Protein AF-A0A816YW59-F1 (afdb_monomer_lite)

Foldseek 3Di:
DPPVVVVVVVPDDPDPVVVVVVVVVVVVVVVVVVVVVVVVVVDDDDPPVRVVLVVQLVVLVVCVVVVVDDPVVSVVSVCVSVDVVCPVVVVVVVVVVVVVVD

Structure (mmCIF, N/CA/C/O backbone):
data_AF-A0A816YW59-F1
#
_entry.id   AF-A0A816YW59-F1
#
loop_
_atom_site.group_PDB
_atom_site.id
_atom_site.type_symbol
_atom_site.label_atom_id
_atom_site.label_alt_id
_atom_site.label_comp_id
_atom_site.label_asym_id
_atom_site.label_entity_id
_atom_site.label_seq_id
_atom_site.pdbx_PDB_ins_code
_atom_site.Cartn_x
_atom_site.Cartn_y
_atom_site.Cartn_z
_atom_site.occupancy
_atom_site.B_iso_or_equiv
_atom_site.auth_seq_id
_atom_site.auth_comp_id
_atom_site.auth_asym_id
_atom_site.auth_atom_id
_atom_site.pdbx_PDB_model_num
ATOM 1 N N . TYR A 1 1 ? -8.957 20.802 8.118 1.00 48.38 1 TYR A N 1
ATOM 2 C CA . TYR A 1 1 ? -9.262 20.548 9.543 1.00 48.38 1 TYR A CA 1
ATOM 3 C C . TYR A 1 1 ? -9.679 21.801 10.337 1.00 48.38 1 TYR A C 1
ATOM 5 O O . TYR A 1 1 ? -10.528 21.664 11.208 1.00 48.38 1 TYR A O 1
ATOM 13 N N . ASN A 1 2 ? -9.225 23.019 9.999 1.00 51.06 2 ASN A N 1
ATOM 14 C CA . ASN A 1 2 ? -9.506 24.248 10.777 1.00 51.06 2 ASN A CA 1
ATOM 15 C C . ASN A 1 2 ? -10.961 24.783 10.764 1.00 51.06 2 ASN A C 1
ATOM 17 O O . ASN A 1 2 ? -11.388 25.401 11.736 1.00 51.06 2 ASN A O 1
ATOM 21 N N . LEU A 1 3 ? -11.770 24.520 9.727 1.00 47.91 3 LEU A N 1
ATOM 22 C CA . LEU A 1 3 ? -13.120 25.113 9.611 1.00 47.91 3 LEU A CA 1
ATOM 23 C C . LEU A 1 3 ? -14.167 24.564 10.606 1.00 47.91 3 LEU A C 1
ATOM 25 O O . LEU A 1 3 ? -15.087 25.282 11.001 1.00 47.91 3 LEU A O 1
ATOM 29 N N . ARG A 1 4 ? -14.051 23.296 11.029 1.00 54.19 4 ARG A N 1
ATOM 30 C CA . ARG A 1 4 ? -15.002 22.676 11.981 1.00 54.19 4 ARG A CA 1
ATOM 31 C C . ARG A 1 4 ? -14.791 23.137 13.425 1.00 54.19 4 ARG A C 1
ATOM 33 O O . ARG A 1 4 ? -15.726 23.100 14.217 1.00 54.19 4 ARG A O 1
ATOM 40 N N . PHE A 1 5 ? -13.575 23.560 13.766 1.00 53.16 5 PHE A N 1
ATOM 41 C CA . PHE A 1 5 ? -13.248 24.077 15.094 1.00 53.16 5 PHE A CA 1
ATOM 42 C C . PHE A 1 5 ? -13.813 25.492 15.271 1.00 53.16 5 PHE A C 1
ATOM 44 O O . PHE A 1 5 ? -14.557 25.748 16.217 1.00 53.16 5 PHE A O 1
ATOM 51 N N . ALA A 1 6 ? -13.582 26.361 14.280 1.00 55.75 6 ALA A N 1
ATOM 52 C CA . ALA A 1 6 ? -14.099 27.730 14.261 1.00 55.75 6 ALA A CA 1
ATOM 53 C C . ALA A 1 6 ? -15.638 27.791 14.349 1.00 55.75 6 ALA A C 1
ATOM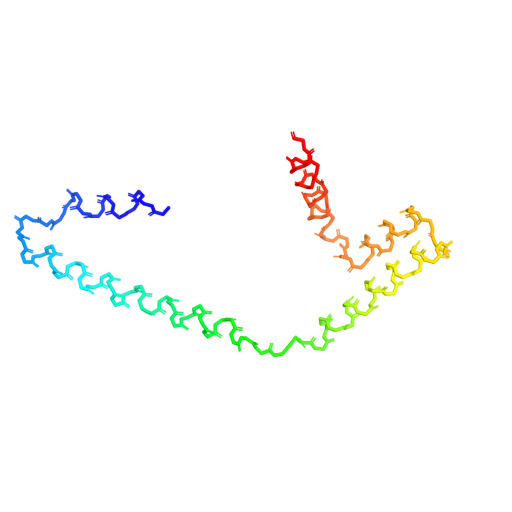 55 O O . ALA A 1 6 ? -16.197 28.607 15.078 1.00 55.75 6 ALA A O 1
ATOM 56 N N . THR A 1 7 ? -16.337 26.876 13.669 1.00 58.62 7 THR A N 1
ATOM 57 C CA . THR A 1 7 ? -17.811 26.826 13.671 1.00 58.62 7 THR A CA 1
ATOM 58 C C . THR A 1 7 ? -18.425 26.293 14.974 1.00 58.62 7 THR A C 1
ATOM 60 O O . THR A 1 7 ? -19.558 26.661 15.285 1.00 58.62 7 THR A O 1
ATOM 63 N N . ARG A 1 8 ? -17.709 25.482 15.774 1.00 57.81 8 ARG A N 1
ATOM 64 C CA . ARG A 1 8 ? -18.160 25.060 17.123 1.00 57.81 8 ARG A CA 1
ATOM 65 C C . ARG A 1 8 ? -17.907 26.143 18.175 1.00 57.81 8 ARG A C 1
ATOM 67 O O . ARG A 1 8 ? -18.780 26.385 19.003 1.00 57.81 8 ARG A O 1
ATOM 74 N N . LEU A 1 9 ? -16.768 26.831 18.086 1.00 55.81 9 LEU A N 1
ATOM 75 C CA . LEU A 1 9 ? -16.413 27.967 18.946 1.00 55.81 9 LEU A CA 1
ATOM 76 C C . LEU A 1 9 ? -17.388 29.140 18.814 1.00 55.81 9 LEU A C 1
ATOM 78 O O . LEU A 1 9 ? -17.813 29.707 19.814 1.00 55.81 9 LEU A O 1
ATOM 82 N N . SER A 1 10 ? -17.793 29.456 17.583 1.00 57.78 10 SER A N 1
ATOM 83 C CA . SER A 1 10 ? -18.637 30.615 17.273 1.00 57.78 10 SER A CA 1
ATOM 84 C C . SER A 1 10 ? -20.076 30.533 17.807 1.00 57.78 10 SER A C 1
ATOM 86 O O . SER A 1 10 ? -20.743 31.565 17.853 1.00 57.78 10 SER A O 1
ATOM 88 N N . ARG A 1 11 ? -20.591 29.353 18.191 1.00 57.31 11 ARG A N 1
ATOM 89 C CA . ARG A 1 11 ? -22.037 29.170 18.437 1.00 57.31 11 ARG A CA 1
ATOM 90 C C . ARG A 1 11 ? -22.464 28.886 19.882 1.00 57.31 11 ARG A C 1
ATOM 92 O O . ARG A 1 11 ? -23.671 28.869 20.106 1.00 57.31 11 ARG A O 1
ATOM 99 N N . LYS A 1 12 ? -21.567 28.635 20.853 1.00 57.94 12 LYS A N 1
ATOM 100 C CA . LYS A 1 12 ? -22.008 28.069 22.156 1.00 57.94 12 LYS A CA 1
ATOM 101 C C . LYS A 1 12 ? -21.336 28.528 23.461 1.00 57.94 12 LYS A C 1
ATOM 103 O O . LYS A 1 12 ? -21.714 28.002 24.503 1.00 57.94 12 LYS A O 1
ATOM 108 N N . HIS A 1 13 ? -20.423 29.501 23.468 1.00 58.94 13 HIS A N 1
ATOM 109 C CA . HIS A 1 13 ? -19.633 29.792 24.681 1.00 58.94 13 HIS A CA 1
ATOM 110 C C . HIS A 1 13 ? -19.668 31.275 25.082 1.00 58.94 13 HIS A C 1
ATOM 112 O O . HIS A 1 13 ? -18.741 32.013 24.764 1.00 58.94 13 HIS A O 1
ATOM 118 N N . PRO A 1 14 ? -20.735 31.734 25.766 1.00 63.16 14 PRO A N 1
ATOM 119 C CA . PRO A 1 14 ? -20.889 33.136 26.162 1.00 63.16 14 PRO A CA 1
ATOM 120 C C . PRO A 1 14 ? -19.992 33.552 27.341 1.00 63.16 14 PRO A C 1
ATOM 122 O O . PRO A 1 14 ? -19.899 34.739 27.633 1.00 63.16 14 PRO A O 1
ATOM 125 N N . ASN A 1 15 ? -19.341 32.610 28.037 1.00 74.19 15 ASN A N 1
ATOM 126 C CA . ASN A 1 15 ? -18.470 32.912 29.174 1.00 74.19 15 ASN A CA 1
ATOM 127 C C . ASN A 1 15 ? -17.117 32.181 29.102 1.00 74.19 15 ASN A C 1
ATOM 129 O O . ASN A 1 15 ? -16.998 31.088 28.543 1.00 74.19 15 ASN A O 1
ATOM 133 N N . ILE A 1 16 ? -16.097 32.799 29.706 1.00 72.31 16 ILE A N 1
ATOM 134 C CA . ILE A 1 16 ? -14.695 32.347 29.685 1.00 72.31 16 ILE A CA 1
ATOM 135 C C . ILE A 1 16 ? -14.546 30.932 30.268 1.00 72.31 16 ILE A C 1
ATOM 137 O O . ILE A 1 16 ? -13.752 30.138 29.770 1.00 72.31 16 ILE A O 1
ATOM 141 N N . TRP A 1 17 ? -15.362 30.561 31.260 1.00 71.56 17 TRP A N 1
ATOM 142 C CA . TRP A 1 17 ? -15.313 29.220 31.846 1.00 71.56 17 TRP A CA 1
ATOM 143 C C . TRP A 1 17 ? -15.764 28.116 30.892 1.00 71.56 17 TRP A C 1
ATOM 145 O O . TRP A 1 17 ? -15.100 27.087 30.794 1.00 71.56 17 TRP A O 1
ATOM 155 N N . SER A 1 18 ? -16.834 28.345 30.130 1.00 72.94 18 SER A N 1
ATOM 156 C CA . SER A 1 18 ? -17.283 27.392 29.112 1.00 72.94 18 SER A CA 1
ATOM 157 C C . SER A 1 18 ? -16.272 27.243 27.968 1.00 72.94 18 SER A C 1
ATOM 159 O O . SER A 1 18 ? -16.149 26.163 27.391 1.00 72.94 18 SER A O 1
ATOM 161 N N . PHE A 1 19 ? -15.509 28.302 27.673 1.00 72.38 19 PHE A N 1
ATOM 162 C CA . PHE A 1 19 ? -14.400 28.261 26.723 1.00 72.38 19 PHE A CA 1
ATOM 163 C C . PHE A 1 19 ? -13.242 27.400 27.249 1.00 72.38 19 PHE A C 1
ATOM 165 O O . PHE A 1 19 ? -12.779 26.506 26.542 1.00 72.38 19 PHE A O 1
ATOM 172 N N . ILE A 1 20 ? -12.823 27.602 28.503 1.00 77.69 20 ILE A N 1
ATOM 173 C CA . ILE A 1 20 ? -11.753 26.811 29.133 1.00 77.69 20 ILE A CA 1
ATOM 174 C C . ILE A 1 20 ? -12.123 25.321 29.174 1.00 77.69 20 ILE A C 1
ATOM 176 O O . ILE A 1 20 ? -11.311 24.479 28.790 1.00 77.69 20 ILE A O 1
ATOM 180 N N . GLN A 1 21 ? -13.361 24.988 29.552 1.00 77.50 21 GLN A N 1
ATOM 181 C CA . GLN A 1 21 ? -13.849 23.604 29.560 1.00 77.50 21 GLN A CA 1
ATOM 182 C C . GLN A 1 21 ? -13.830 22.963 28.166 1.00 77.50 21 GLN A C 1
ATOM 184 O O . GLN A 1 21 ? -13.458 21.797 28.022 1.00 77.50 21 GLN A O 1
ATOM 189 N N . LEU A 1 22 ? -14.188 23.720 27.123 1.00 78.19 22 LEU A N 1
ATOM 190 C CA . LEU A 1 22 ? -14.119 23.225 25.751 1.00 78.19 22 LEU A CA 1
ATOM 191 C C . LEU A 1 22 ? -12.673 22.921 25.341 1.00 78.19 22 LEU A C 1
ATOM 193 O O . LEU A 1 22 ? -12.415 21.837 24.818 1.00 78.19 22 LEU A O 1
ATOM 197 N N . ILE A 1 23 ? -11.733 23.827 25.620 1.00 81.00 23 ILE A N 1
ATOM 198 C CA . ILE A 1 23 ? -10.309 23.625 25.315 1.00 81.00 23 ILE A CA 1
ATOM 199 C C . ILE A 1 23 ? -9.757 22.389 26.040 1.00 81.00 23 ILE A C 1
ATOM 201 O O . ILE A 1 23 ? -9.091 21.565 25.414 1.00 81.00 23 ILE A O 1
ATOM 205 N N . GLN A 1 24 ? -10.092 22.203 27.320 1.00 81.88 24 GLN A N 1
ATOM 206 C CA . GLN A 1 24 ? -9.685 21.022 28.091 1.00 81.88 24 GLN A CA 1
ATOM 207 C C . GLN A 1 24 ? -10.242 19.720 27.497 1.00 81.88 24 GLN A C 1
ATOM 209 O O . GLN A 1 24 ? -9.506 18.748 27.335 1.00 81.88 24 GLN A O 1
ATOM 214 N N . SER A 1 25 ? -11.522 19.703 27.112 1.00 78.62 25 SER A N 1
ATOM 215 C CA . SER A 1 25 ? -12.140 18.521 26.495 1.00 78.62 25 SER A CA 1
ATOM 216 C C . SER A 1 25 ? -11.527 18.166 25.135 1.00 78.62 25 SER A C 1
ATOM 218 O O . SER A 1 25 ? -11.378 16.992 24.794 1.00 78.62 25 SER A O 1
ATOM 220 N N . GLU A 1 26 ? -11.130 19.175 24.360 1.00 76.12 26 GLU A N 1
ATOM 221 C CA . GLU A 1 26 ? -10.481 18.981 23.067 1.00 76.12 26 GLU A CA 1
ATOM 222 C C . GLU A 1 26 ? -9.044 18.479 23.235 1.00 76.12 26 GLU A C 1
ATOM 224 O O . GLU A 1 26 ? -8.634 17.599 22.483 1.00 76.12 26 GLU A O 1
ATOM 229 N N . HIS A 1 27 ? -8.311 18.944 24.252 1.00 80.62 27 HIS A N 1
ATOM 230 C CA . HIS A 1 27 ? -6.980 18.424 24.574 1.00 80.62 27 HIS A CA 1
ATOM 231 C C . HIS A 1 27 ? -7.011 16.915 24.870 1.00 80.62 27 HIS A C 1
ATOM 233 O O . HIS A 1 27 ? -6.276 16.159 24.240 1.00 80.62 27 HIS A O 1
ATOM 239 N N . VAL A 1 28 ? -7.945 16.455 25.711 1.00 80.56 28 VAL A N 1
ATOM 240 C CA . VAL A 1 28 ? -8.146 15.017 25.988 1.00 80.56 28 VAL A CA 1
ATOM 241 C C . VAL A 1 28 ? -8.476 14.236 24.710 1.00 80.56 28 VAL A C 1
ATOM 243 O O . VAL A 1 28 ? -8.001 13.118 24.507 1.00 80.56 28 VAL A O 1
ATOM 246 N N . ARG A 1 29 ? -9.269 14.825 23.808 1.00 80.31 29 ARG A N 1
ATOM 247 C CA . ARG A 1 29 ? -9.593 14.204 22.518 1.00 80.31 29 ARG A CA 1
ATOM 248 C C . ARG A 1 29 ? -8.361 14.063 21.620 1.00 80.31 29 ARG A C 1
ATOM 250 O O . ARG A 1 29 ? -8.224 13.037 20.960 1.00 80.31 29 ARG A O 1
ATOM 257 N N . PHE A 1 30 ? -7.490 15.070 21.580 1.00 80.50 30 PHE A N 1
ATOM 258 C CA . PHE A 1 30 ? -6.244 15.013 20.813 1.00 80.50 30 PHE A CA 1
ATOM 259 C C . PHE A 1 30 ? -5.275 13.964 21.368 1.00 80.50 30 PHE A C 1
ATOM 261 O O . PHE A 1 30 ? -4.753 13.180 20.581 1.00 80.50 30 PHE A O 1
ATOM 268 N N . GLU A 1 31 ? -5.118 13.876 22.690 1.00 79.50 31 GLU A N 1
ATOM 269 C CA . GLU A 1 31 ? -4.325 12.825 23.351 1.00 79.50 31 GLU A CA 1
ATOM 270 C C . GLU A 1 31 ? -4.818 11.419 22.974 1.00 79.50 31 GLU A C 1
ATOM 272 O O . GLU A 1 31 ? -4.044 10.565 22.545 1.00 79.50 31 GLU A O 1
ATOM 277 N N . HIS A 1 32 ? -6.133 11.184 23.017 1.00 80.38 32 HIS A N 1
ATOM 278 C CA . HIS A 1 32 ? -6.709 9.904 22.593 1.00 80.38 32 HIS A CA 1
ATOM 279 C C . HIS A 1 32 ? -6.436 9.569 21.119 1.00 80.38 32 HIS A C 1
ATOM 281 O O . HIS A 1 32 ? -6.210 8.404 20.788 1.00 80.38 32 HIS A O 1
ATOM 287 N N . ILE A 1 33 ? -6.463 10.566 20.230 1.00 77.81 33 ILE A N 1
ATOM 288 C CA . ILE A 1 33 ? -6.143 10.377 18.809 1.00 77.81 33 ILE A CA 1
ATOM 289 C C . ILE A 1 33 ? -4.662 10.029 18.638 1.00 77.81 33 ILE A C 1
ATOM 291 O O . ILE A 1 33 ? -4.349 9.142 17.849 1.00 77.81 33 ILE A O 1
ATOM 295 N N . LEU A 1 34 ? -3.763 10.678 19.384 1.00 77.69 34 LEU A N 1
ATOM 296 C CA . LEU A 1 34 ? -2.331 10.370 19.358 1.00 77.69 34 LEU A CA 1
ATOM 297 C C . LEU A 1 34 ? -2.063 8.930 19.806 1.00 77.69 34 LEU A C 1
ATOM 299 O O . LEU A 1 34 ? -1.417 8.186 19.076 1.00 77.69 34 LEU A O 1
ATOM 303 N N . ILE A 1 35 ? -2.669 8.488 20.911 1.00 79.94 35 ILE A N 1
ATOM 304 C CA . ILE A 1 35 ? -2.545 7.101 21.389 1.00 79.94 35 ILE A CA 1
ATOM 305 C C . ILE A 1 35 ? -3.061 6.102 20.341 1.00 79.94 35 ILE A C 1
ATOM 307 O O . ILE A 1 35 ? -2.455 5.054 20.126 1.00 79.94 35 ILE A O 1
ATOM 311 N N . GLN A 1 36 ? -4.172 6.406 19.664 1.00 74.19 36 GLN A N 1
ATOM 312 C CA . GLN A 1 36 ? -4.705 5.550 18.597 1.00 74.19 36 GLN A CA 1
ATOM 313 C C . GLN A 1 36 ? -3.795 5.502 17.366 1.00 74.19 36 GLN A C 1
ATOM 315 O O . GLN A 1 36 ? -3.686 4.451 16.733 1.00 74.19 36 GLN A O 1
ATOM 320 N N . LEU A 1 37 ? -3.147 6.616 17.023 1.00 70.31 37 LEU A N 1
ATOM 321 C CA . LEU A 1 37 ? -2.170 6.670 15.940 1.00 70.31 37 LEU A CA 1
ATOM 322 C C . LEU A 1 37 ? -0.906 5.884 16.294 1.00 70.31 37 LEU A C 1
ATOM 324 O O . LEU A 1 37 ? -0.455 5.101 15.464 1.00 70.31 37 LEU A O 1
ATOM 328 N N . ASP A 1 38 ? -0.399 6.002 17.520 1.00 73.62 38 ASP A N 1
ATOM 329 C CA . ASP A 1 38 ? 0.765 5.243 17.991 1.00 73.62 38 ASP A CA 1
ATOM 330 C C . ASP A 1 38 ? 0.469 3.741 18.087 1.00 73.62 38 ASP A C 1
ATOM 332 O O . ASP A 1 38 ? 1.262 2.904 17.643 1.00 73.62 38 ASP A O 1
ATOM 336 N N . ALA A 1 39 ? -0.715 3.369 18.580 1.00 68.69 39 ALA A N 1
ATOM 337 C CA . ALA A 1 39 ? -1.178 1.984 18.581 1.00 68.69 39 ALA A CA 1
ATOM 338 C C . ALA A 1 39 ? -1.374 1.442 17.152 1.00 68.69 39 ALA A C 1
ATOM 340 O O . ALA A 1 39 ? -1.078 0.277 16.882 1.00 68.69 39 ALA A O 1
ATOM 341 N N . GLY A 1 40 ? -1.831 2.285 16.220 1.00 60.16 40 GLY A N 1
ATOM 342 C CA . GLY A 1 40 ? -1.964 1.958 14.799 1.00 60.16 40 GLY A CA 1
ATOM 343 C C . GLY A 1 40 ? -0.624 1.859 14.060 1.00 60.16 40 GLY A C 1
ATOM 344 O O . GLY A 1 40 ? -0.476 1.015 13.180 1.00 60.16 40 GLY A O 1
ATOM 345 N N . ALA A 1 41 ? 0.372 2.664 14.433 1.00 59.62 41 ALA A N 1
ATOM 346 C CA . ALA A 1 41 ? 1.749 2.559 13.947 1.00 59.62 41 ALA A CA 1
ATOM 347 C C . ALA A 1 41 ? 2.458 1.311 14.506 1.00 59.62 41 ALA A C 1
ATOM 349 O O . ALA A 1 41 ? 3.308 0.725 13.840 1.00 59.62 41 ALA A O 1
ATOM 350 N N . SER A 1 42 ? 2.030 0.852 15.685 1.00 58.25 42 SER A N 1
ATOM 351 C CA . SER A 1 42 ? 2.439 -0.409 16.322 1.00 58.25 42 SER A CA 1
ATOM 352 C C . SER A 1 42 ? 1.688 -1.641 15.783 1.00 58.25 42 SER A C 1
ATOM 354 O O . SER A 1 42 ? 1.722 -2.711 16.397 1.00 58.25 42 SER A O 1
ATOM 356 N N . ALA A 1 43 ? 0.983 -1.511 14.650 1.00 57.94 43 ALA A N 1
ATOM 357 C CA . ALA A 1 43 ? 0.225 -2.592 14.030 1.00 57.94 43 ALA A CA 1
ATOM 358 C C . ALA A 1 43 ? 1.093 -3.842 13.750 1.00 57.94 43 ALA A C 1
ATOM 360 O O . ALA A 1 43 ? 2.288 -3.740 13.455 1.00 57.94 43 ALA A O 1
ATOM 361 N N . PRO A 1 44 ? 0.498 -5.049 13.836 1.00 58.81 44 PRO A N 1
ATOM 362 C CA . PRO A 1 44 ? 1.231 -6.308 13.843 1.00 58.81 44 PRO A CA 1
ATOM 363 C C . PRO A 1 44 ? 1.988 -6.541 12.532 1.00 58.81 44 PRO A C 1
ATOM 365 O O . PRO A 1 44 ? 1.555 -6.119 11.458 1.00 58.81 44 PRO A O 1
ATOM 368 N N . LYS A 1 45 ? 3.114 -7.265 12.645 1.00 60.94 45 LYS A N 1
ATOM 369 C CA . LYS A 1 45 ? 3.991 -7.702 11.545 1.00 60.94 45 LYS A CA 1
ATOM 370 C C . LYS A 1 45 ? 3.198 -8.019 10.266 1.00 60.94 45 LYS A C 1
ATOM 372 O O . LYS A 1 45 ? 2.172 -8.699 10.351 1.00 60.94 45 LYS A O 1
ATOM 377 N N . PRO A 1 46 ? 3.699 -7.607 9.084 1.00 54.53 46 PRO A N 1
ATOM 378 C CA . PRO A 1 46 ? 2.997 -7.789 7.821 1.00 54.53 46 PRO A CA 1
ATOM 379 C C . PRO A 1 46 ? 2.554 -9.244 7.666 1.00 54.53 46 PRO A C 1
ATOM 381 O O . PRO A 1 46 ? 3.363 -10.168 7.794 1.00 54.53 46 PRO A O 1
ATOM 384 N N . SER A 1 47 ? 1.255 -9.430 7.417 1.00 61.34 47 SER A N 1
ATOM 385 C CA . SER A 1 47 ? 0.650 -10.750 7.242 1.00 61.34 47 SER A CA 1
ATOM 386 C C . SER A 1 47 ? 1.412 -11.563 6.186 1.00 61.34 47 SER A C 1
ATOM 388 O O . SER A 1 47 ? 1.973 -11.009 5.238 1.00 61.34 47 SER A O 1
ATOM 390 N N . THR A 1 48 ? 1.407 -12.890 6.289 1.00 58.12 48 THR A N 1
ATOM 391 C CA . THR A 1 48 ? 2.089 -13.796 5.344 1.00 58.12 48 THR A CA 1
ATOM 392 C C . THR A 1 48 ? 1.679 -13.553 3.883 1.00 58.12 48 THR A C 1
ATOM 394 O O . THR A 1 48 ? 2.492 -13.716 2.974 1.00 58.12 48 THR A O 1
ATOM 397 N N . LYS A 1 49 ? 0.444 -13.080 3.649 1.00 59.38 49 LYS A N 1
ATOM 398 C CA . LYS A 1 49 ? -0.051 -12.670 2.323 1.00 59.38 49 LYS A CA 1
ATOM 399 C C . LYS A 1 49 ? 0.674 -11.437 1.773 1.00 59.38 49 LYS A C 1
ATOM 401 O O . LYS A 1 49 ? 0.934 -11.377 0.575 1.00 59.38 49 LYS A O 1
ATOM 406 N N . THR A 1 50 ? 1.035 -10.489 2.636 1.00 64.56 50 THR A N 1
ATOM 407 C CA . THR A 1 50 ? 1.781 -9.278 2.269 1.00 64.56 50 THR A CA 1
ATOM 408 C C . THR A 1 50 ? 3.206 -9.630 1.836 1.00 64.56 50 THR A C 1
ATOM 410 O O 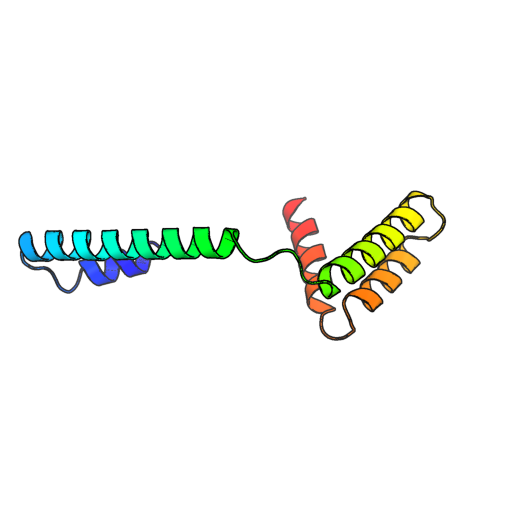. THR A 1 50 ? 3.661 -9.144 0.808 1.00 64.56 50 THR A O 1
ATOM 413 N N . LYS A 1 51 ? 3.869 -10.570 2.528 1.00 71.56 51 LYS A N 1
ATOM 414 C CA . LYS A 1 51 ? 5.217 -11.046 2.156 1.00 71.56 51 LYS A CA 1
ATOM 415 C C . LYS A 1 51 ? 5.262 -11.729 0.786 1.00 71.56 51 LYS A C 1
ATOM 417 O O . LYS A 1 51 ? 6.165 -11.462 0.004 1.00 71.56 51 LYS A O 1
ATOM 422 N N . ALA A 1 52 ? 4.287 -12.587 0.479 1.00 75.56 52 ALA A N 1
ATOM 423 C CA . ALA A 1 52 ? 4.227 -13.268 -0.817 1.00 75.56 52 ALA A CA 1
ATOM 424 C C . ALA A 1 52 ? 3.966 -12.296 -1.983 1.00 75.56 52 ALA A C 1
ATOM 426 O O . ALA A 1 52 ? 4.468 -12.501 -3.086 1.00 75.56 52 ALA A O 1
ATOM 427 N N . PHE A 1 53 ? 3.186 -11.238 -1.743 1.00 78.75 53 PHE A N 1
ATOM 428 C CA . PHE A 1 53 ? 2.978 -10.170 -2.718 1.00 78.75 53 PHE A CA 1
ATOM 429 C C . PHE A 1 53 ? 4.257 -9.351 -2.940 1.00 78.75 53 PHE A C 1
ATOM 431 O O . PHE A 1 53 ? 4.640 -9.155 -4.091 1.00 78.75 53 PHE A O 1
ATOM 438 N N . GLN A 1 54 ? 4.941 -8.955 -1.860 1.00 77.88 54 GLN A N 1
ATOM 439 C CA . GLN A 1 54 ? 6.222 -8.242 -1.915 1.00 77.88 54 GLN A CA 1
ATOM 440 C C . GLN A 1 54 ? 7.258 -9.024 -2.731 1.00 77.88 54 GLN A C 1
ATO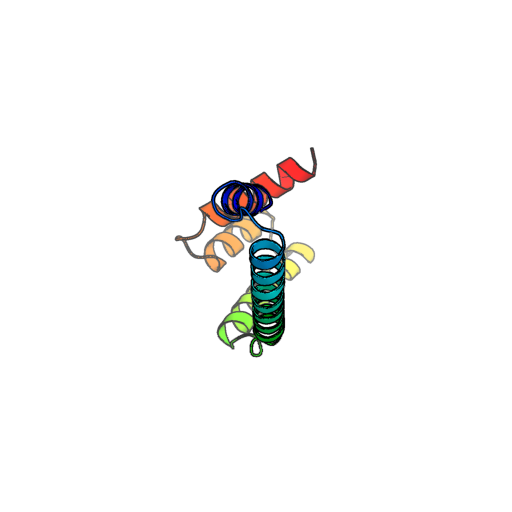M 442 O O . GLN A 1 54 ? 7.783 -8.518 -3.712 1.00 77.88 54 GLN A O 1
ATOM 447 N N . LEU A 1 55 ? 7.441 -10.309 -2.412 1.00 83.00 55 LEU A N 1
ATOM 448 C CA . LEU A 1 55 ? 8.432 -11.163 -3.066 1.00 83.00 55 LEU A CA 1
ATOM 449 C C . LEU A 1 55 ? 8.176 -11.311 -4.575 1.00 83.00 55 LEU A C 1
ATOM 451 O O . LEU A 1 55 ? 9.110 -11.326 -5.375 1.00 83.00 55 LEU A O 1
ATOM 455 N N . ARG A 1 56 ? 6.905 -11.379 -4.991 1.00 83.19 56 ARG A N 1
ATOM 456 C CA . ARG A 1 56 ? 6.528 -11.415 -6.414 1.00 83.19 56 ARG A CA 1
ATOM 457 C C . ARG A 1 56 ? 6.770 -10.081 -7.122 1.00 83.19 56 ARG A C 1
ATOM 459 O O . ARG A 1 56 ? 7.144 -10.097 -8.292 1.00 83.19 56 ARG A O 1
ATOM 466 N N . LEU A 1 57 ? 6.551 -8.958 -6.438 1.00 85.50 57 LEU A N 1
ATOM 467 C CA . LEU A 1 57 ? 6.872 -7.623 -6.949 1.00 85.50 57 LEU A CA 1
ATOM 468 C C . LEU A 1 57 ? 8.380 -7.456 -7.141 1.00 85.50 57 LEU A C 1
ATOM 470 O O . LEU A 1 57 ? 8.808 -7.075 -8.228 1.00 85.50 57 LEU A O 1
ATOM 474 N N . ASP A 1 58 ? 9.162 -7.816 -6.124 1.00 85.81 58 ASP A N 1
ATOM 475 C CA . ASP A 1 58 ? 10.624 -7.715 -6.135 1.00 85.81 58 ASP A CA 1
ATOM 476 C C . ASP A 1 58 ? 11.221 -8.570 -7.258 1.00 85.81 58 ASP A C 1
ATOM 478 O O . ASP A 1 58 ? 12.093 -8.123 -7.998 1.00 85.81 58 ASP A O 1
ATOM 482 N N . THR A 1 59 ? 10.676 -9.773 -7.471 1.00 87.88 59 THR A N 1
ATOM 483 C CA . THR A 1 59 ? 11.088 -10.646 -8.581 1.00 87.88 59 THR A CA 1
ATOM 484 C C . THR A 1 59 ? 10.814 -9.997 -9.943 1.00 87.88 59 THR A C 1
ATOM 486 O O . THR A 1 59 ? 11.667 -10.026 -10.825 1.00 87.88 59 THR A O 1
ATOM 489 N N . LEU A 1 60 ? 9.635 -9.397 -10.142 1.00 86.06 60 LEU A N 1
ATOM 490 C CA . LEU A 1 60 ? 9.282 -8.728 -11.403 1.00 86.06 60 LEU A CA 1
ATOM 491 C C . LEU A 1 60 ? 10.162 -7.507 -11.677 1.00 86.06 60 LEU A C 1
ATOM 493 O O . LEU A 1 60 ? 10.572 -7.290 -12.816 1.00 86.06 60 LEU A O 1
ATOM 497 N N . TYR A 1 61 ? 10.469 -6.737 -10.636 1.00 85.00 61 TYR A N 1
ATOM 498 C CA . TYR A 1 61 ? 11.369 -5.598 -10.734 1.00 85.00 61 TYR A CA 1
ATOM 499 C C . TYR A 1 61 ? 12.793 -6.034 -11.097 1.00 85.00 61 TYR A C 1
ATOM 501 O O . TYR A 1 61 ? 13.349 -5.522 -12.068 1.00 85.00 61 TYR A O 1
ATOM 509 N N . ASN A 1 62 ? 13.346 -7.024 -10.389 1.00 88.25 62 ASN A N 1
ATOM 510 C CA . ASN A 1 62 ? 14.704 -7.515 -10.633 1.00 88.25 62 ASN A CA 1
ATOM 511 C C . ASN A 1 62 ? 14.865 -8.054 -12.055 1.00 88.25 62 ASN A C 1
ATOM 513 O O . ASN A 1 62 ? 15.804 -7.673 -12.745 1.00 88.25 62 ASN A O 1
ATOM 517 N N . ARG A 1 63 ? 13.893 -8.826 -12.553 1.00 87.94 63 ARG A N 1
ATOM 518 C CA . ARG A 1 63 ? 13.917 -9.331 -13.935 1.00 87.94 63 ARG A CA 1
ATOM 519 C C . ARG A 1 63 ? 13.864 -8.216 -14.980 1.00 87.94 63 ARG A C 1
ATOM 521 O O . ARG A 1 63 ? 14.449 -8.343 -16.052 1.00 87.94 63 ARG A O 1
ATOM 528 N N . CYS A 1 64 ? 13.168 -7.112 -14.696 1.00 86.94 64 CYS A N 1
ATOM 529 C CA . CYS A 1 64 ? 13.169 -5.950 -15.586 1.00 86.94 64 CYS A CA 1
ATOM 530 C C . CYS A 1 64 ? 14.508 -5.204 -15.530 1.00 86.94 64 CYS A C 1
ATOM 532 O O . CYS A 1 64 ? 15.004 -4.746 -16.558 1.00 86.94 64 CYS A O 1
ATOM 534 N N . HIS A 1 65 ? 15.097 -5.088 -14.339 1.00 86.50 65 HIS A N 1
ATOM 535 C CA . HIS A 1 65 ? 16.387 -4.437 -14.127 1.00 86.50 65 HIS A CA 1
ATOM 536 C C . HIS A 1 65 ? 17.535 -5.210 -14.798 1.00 86.50 65 HIS A C 1
ATOM 538 O O . HIS A 1 65 ? 18.389 -4.616 -15.454 1.00 86.50 65 HIS A O 1
ATOM 544 N N . GLU A 1 66 ? 17.508 -6.540 -14.718 1.00 92.94 66 GLU A N 1
ATOM 545 C CA . GLU A 1 66 ? 18.447 -7.452 -15.388 1.00 92.94 66 GLU A CA 1
ATOM 546 C C . GLU A 1 66 ? 18.195 -7.579 -16.902 1.00 92.94 66 GLU A C 1
ATOM 548 O O . GLU A 1 66 ? 18.925 -8.282 -17.596 1.00 92.94 66 GLU A O 1
ATOM 553 N N . LYS A 1 67 ? 17.200 -6.855 -17.438 1.00 88.44 67 LYS A N 1
ATOM 554 C CA . LYS A 1 67 ? 16.777 -6.872 -18.850 1.00 88.44 67 LYS A CA 1
ATOM 555 C C . LYS A 1 67 ? 16.299 -8.242 -19.347 1.00 88.44 67 LYS A C 1
ATOM 557 O O . LYS A 1 67 ? 16.222 -8.452 -20.556 1.00 88.44 67 LYS A O 1
ATOM 562 N N . GLU A 1 68 ? 15.929 -9.149 -18.444 1.00 90.00 68 GLU A N 1
ATOM 563 C CA . GLU A 1 68 ? 15.303 -10.426 -18.802 1.00 90.00 68 GLU A CA 1
ATOM 564 C C . GLU A 1 68 ? 13.885 -10.242 -19.345 1.00 90.00 68 GLU A C 1
ATOM 566 O O . GLU A 1 68 ? 13.417 -11.045 -20.151 1.00 90.00 68 GLU A O 1
ATOM 571 N N . ILE A 1 69 ? 13.188 -9.206 -18.869 1.00 87.94 69 ILE A N 1
ATOM 572 C CA . ILE A 1 69 ? 11.856 -8.830 -19.340 1.00 87.94 69 ILE A CA 1
ATOM 573 C C . ILE A 1 69 ? 11.842 -7.376 -19.798 1.00 87.94 69 ILE A C 1
ATOM 575 O O . ILE A 1 69 ? 12.542 -6.514 -19.263 1.00 87.94 69 ILE A O 1
ATOM 579 N N . ASN A 1 70 ? 11.011 -7.093 -20.792 1.00 86.19 70 ASN A N 1
ATOM 580 C CA . ASN A 1 70 ? 10.836 -5.747 -21.332 1.00 86.19 70 ASN A CA 1
ATOM 581 C C . ASN A 1 70 ? 9.747 -4.961 -20.565 1.00 86.19 70 ASN A C 1
ATOM 583 O O . ASN A 1 70 ? 8.937 -5.512 -19.817 1.00 86.19 70 ASN A O 1
ATOM 587 N N . ALA A 1 71 ? 9.690 -3.639 -20.763 1.00 79.81 71 ALA A N 1
ATOM 588 C CA . ALA A 1 71 ? 8.749 -2.766 -20.044 1.00 79.81 71 ALA A CA 1
ATOM 589 C C . ALA A 1 71 ? 7.268 -3.160 -20.246 1.00 79.81 71 ALA A C 1
ATOM 591 O O . ALA A 1 71 ? 6.431 -2.967 -19.361 1.00 79.81 71 ALA A O 1
ATOM 592 N N . LYS A 1 72 ? 6.938 -3.753 -21.400 1.00 83.56 72 LYS A N 1
ATOM 593 C CA . LYS A 1 72 ? 5.589 -4.243 -21.712 1.00 83.56 72 LYS A CA 1
ATOM 594 C C . LYS A 1 72 ? 5.224 -5.464 -20.861 1.00 83.56 72 LYS A C 1
ATOM 596 O O . LYS A 1 72 ? 4.108 -5.544 -20.345 1.00 83.56 72 LYS A O 1
ATOM 601 N N . GLU A 1 73 ? 6.158 -6.391 -20.685 1.00 81.19 73 GLU A N 1
ATOM 602 C CA . GLU A 1 73 ? 6.007 -7.567 -19.824 1.00 81.19 73 GLU A CA 1
ATOM 603 C C . GLU A 1 73 ? 5.925 -7.187 -18.345 1.00 81.19 73 GLU A C 1
ATOM 605 O O . GLU A 1 73 ? 5.082 -7.734 -17.631 1.00 81.19 73 GLU A O 1
ATOM 610 N N . LEU A 1 74 ? 6.701 -6.191 -17.903 1.00 84.88 74 LEU A N 1
ATOM 611 C CA . LEU A 1 74 ? 6.608 -5.647 -16.546 1.00 84.88 74 LEU A CA 1
ATOM 612 C C . LEU A 1 74 ? 5.198 -5.104 -16.257 1.00 84.88 74 LEU A C 1
ATOM 614 O O . LEU A 1 74 ? 4.578 -5.483 -15.263 1.00 84.88 74 LEU A O 1
ATOM 618 N N . LEU A 1 75 ? 4.654 -4.262 -17.142 1.00 80.62 75 LEU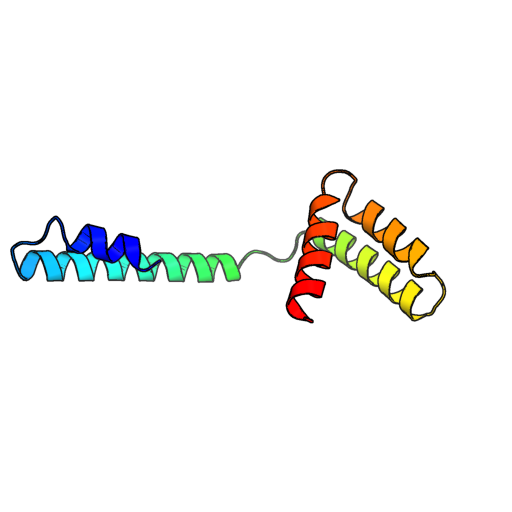 A N 1
ATOM 619 C CA . LEU A 1 75 ? 3.304 -3.704 -16.987 1.00 80.62 75 LEU A CA 1
ATOM 620 C C . LEU A 1 75 ? 2.221 -4.793 -16.981 1.00 80.62 75 LEU A C 1
ATOM 622 O O . LEU A 1 75 ? 1.263 -4.717 -16.206 1.00 80.62 75 LEU A O 1
ATOM 626 N N . SER A 1 76 ? 2.384 -5.827 -17.809 1.00 83.06 76 SER A N 1
ATOM 627 C CA . SER A 1 76 ? 1.490 -6.989 -17.826 1.00 83.06 76 SER A CA 1
ATOM 628 C C . SER A 1 76 ? 1.552 -7.775 -16.508 1.00 83.06 76 SER A C 1
ATOM 630 O O . SER A 1 76 ? 0.515 -8.069 -15.906 1.00 83.06 76 SER A O 1
ATOM 632 N N . GLY A 1 77 ? 2.761 -8.037 -15.999 1.00 84.00 77 GLY A N 1
ATOM 633 C CA . GLY A 1 77 ? 2.993 -8.708 -14.719 1.00 84.00 77 GLY A CA 1
ATOM 634 C C . GLY A 1 77 ? 2.419 -7.936 -13.529 1.00 84.00 77 GLY A C 1
ATOM 635 O O . GLY A 1 77 ? 1.723 -8.513 -12.691 1.00 84.00 77 GLY A O 1
ATOM 636 N N . LEU A 1 78 ? 2.608 -6.614 -13.498 1.00 82.69 78 LEU A N 1
ATOM 637 C CA . LEU A 1 78 ? 2.023 -5.724 -12.491 1.00 82.69 78 LEU A CA 1
ATOM 638 C C . LEU A 1 78 ? 0.489 -5.709 -12.558 1.00 82.69 78 LEU A C 1
ATOM 640 O O . LEU A 1 78 ? -0.181 -5.791 -11.525 1.00 82.69 78 LEU A O 1
ATOM 644 N N . SER A 1 79 ? -0.087 -5.673 -13.766 1.00 79.12 79 SER A N 1
ATOM 645 C CA . SER A 1 79 ? -1.541 -5.747 -13.950 1.00 79.12 79 SER A CA 1
ATOM 646 C C . SER A 1 79 ? -2.132 -7.072 -13.456 1.00 79.12 79 SER A C 1
ATOM 648 O O . SER A 1 79 ? -3.299 -7.090 -13.050 1.00 79.12 79 SER A O 1
ATOM 650 N N . LEU A 1 80 ? -1.383 -8.175 -13.528 1.00 80.69 80 LEU A N 1
ATOM 651 C CA . LEU A 1 80 ? -1.807 -9.478 -13.011 1.00 80.69 80 LEU A CA 1
ATOM 652 C C . LEU A 1 80 ? -1.699 -9.536 -11.483 1.00 80.69 80 LEU A C 1
ATOM 654 O O . LEU A 1 80 ? -2.637 -9.992 -10.829 1.00 80.69 80 LEU A O 1
ATOM 658 N N . LEU A 1 81 ? -0.608 -9.013 -10.915 1.00 76.50 81 LEU A N 1
ATOM 659 C CA . LEU A 1 81 ? -0.356 -8.963 -9.469 1.00 76.50 81 LEU A CA 1
ATOM 660 C C . LEU A 1 81 ? -1.407 -8.160 -8.701 1.00 76.50 81 LEU A C 1
ATOM 662 O O . LEU A 1 81 ? -1.861 -8.582 -7.640 1.00 76.50 81 LEU A O 1
ATOM 666 N N . ILE A 1 82 ? -1.816 -7.015 -9.242 1.00 71.12 82 ILE A N 1
ATOM 667 C CA . ILE A 1 82 ? -2.766 -6.098 -8.594 1.00 71.12 82 ILE A CA 1
ATOM 668 C C . ILE A 1 82 ? -4.221 -6.595 -8.714 1.00 71.12 82 ILE A C 1
ATOM 670 O O . ILE A 1 82 ? -5.112 -6.144 -7.987 1.00 71.12 82 ILE A O 1
ATOM 674 N N . GLY A 1 83 ? -4.458 -7.590 -9.576 1.00 59.84 83 GLY A N 1
ATOM 675 C CA . GLY A 1 83 ? -5.770 -8.163 -9.840 1.00 59.84 83 GLY A CA 1
ATOM 676 C C . GLY A 1 83 ? -6.656 -7.233 -10.676 1.00 59.84 83 GLY A C 1
ATOM 677 O O . GLY A 1 83 ? -6.661 -6.009 -10.528 1.00 59.84 83 GLY A O 1
ATOM 678 N N . LYS A 1 84 ? -7.482 -7.823 -11.551 1.00 56.84 84 LYS A N 1
ATOM 679 C CA . LYS A 1 84 ? -8.340 -7.095 -12.512 1.00 56.84 84 LYS A CA 1
ATOM 680 C C . LYS A 1 84 ? -9.258 -6.030 -11.879 1.00 56.84 84 LYS A C 1
ATOM 682 O O . LYS A 1 84 ? -9.683 -5.126 -12.589 1.00 56.84 84 LYS A O 1
ATOM 687 N N . LYS A 1 85 ? -9.531 -6.092 -10.568 1.00 56.16 85 LYS A N 1
ATOM 688 C CA . LYS A 1 85 ? -10.417 -5.156 -9.849 1.00 56.16 85 LYS A CA 1
ATOM 689 C C . LYS A 1 85 ? -9.767 -3.825 -9.433 1.00 56.16 85 LYS A C 1
ATOM 691 O O . LYS A 1 85 ? -10.496 -2.930 -9.027 1.00 56.16 85 LYS A O 1
ATOM 696 N N . LYS A 1 86 ? -8.438 -3.660 -9.531 1.00 55.19 86 LYS A N 1
ATOM 697 C CA . LYS A 1 86 ? -7.730 -2.438 -9.080 1.00 55.19 86 LYS A CA 1
ATOM 698 C C . LYS A 1 86 ? -6.925 -1.716 -10.172 1.00 55.19 86 LYS A C 1
ATOM 700 O O . LYS A 1 86 ? -6.064 -0.898 -9.860 1.00 55.19 86 LYS A O 1
ATOM 705 N N . LYS A 1 87 ? -7.232 -1.945 -11.455 1.00 55.66 87 LYS A N 1
ATOM 706 C CA . LYS A 1 87 ? -6.567 -1.258 -12.586 1.00 55.66 87 LYS A CA 1
ATOM 707 C C . LYS A 1 87 ? -6.610 0.275 -12.487 1.00 55.66 87 LYS A C 1
ATOM 709 O O . LYS A 1 87 ? -5.640 0.930 -12.850 1.00 55.66 87 LYS A O 1
ATOM 714 N N . HIS A 1 88 ? -7.689 0.843 -11.947 1.00 57.06 88 HIS A N 1
ATOM 715 C CA . HIS A 1 88 ? -7.814 2.293 -11.758 1.00 57.06 88 HIS A CA 1
ATOM 716 C C . HIS A 1 88 ? -6.804 2.868 -10.758 1.00 57.06 88 HIS A C 1
ATOM 718 O O . HIS A 1 88 ? -6.396 4.012 -10.914 1.00 57.06 88 HIS A O 1
ATOM 724 N N . PHE A 1 89 ? -6.344 2.075 -9.785 1.00 59.06 89 PHE A N 1
AT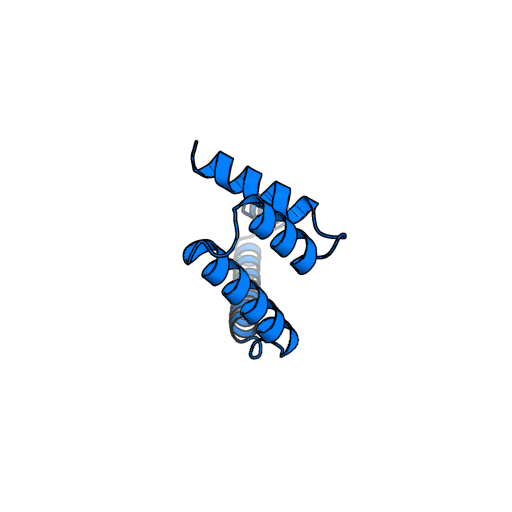OM 725 C CA . PHE A 1 89 ? -5.350 2.523 -8.808 1.00 59.06 89 PHE A CA 1
ATOM 726 C C . PHE A 1 89 ? -3.967 2.706 -9.451 1.00 59.06 89 PHE A C 1
ATOM 728 O O . PHE A 1 89 ? -3.276 3.669 -9.152 1.00 59.06 89 PHE A O 1
ATOM 735 N N . ILE A 1 90 ? -3.599 1.837 -10.403 1.00 63.19 90 ILE A N 1
ATOM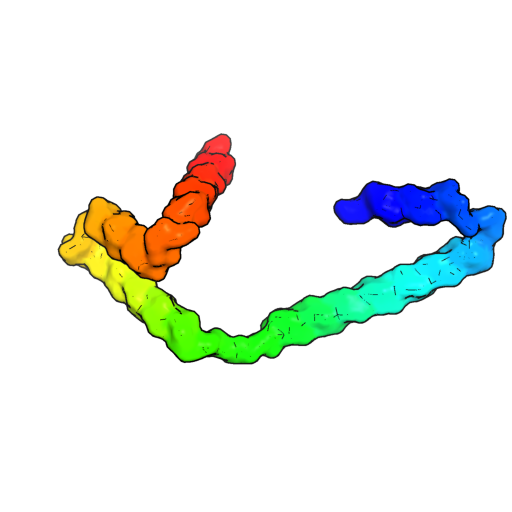 736 C CA . ILE A 1 90 ? -2.344 1.953 -11.167 1.00 63.19 90 ILE A CA 1
ATOM 737 C C . ILE A 1 90 ? -2.375 3.198 -12.055 1.00 63.19 90 ILE A C 1
ATOM 739 O O . ILE A 1 90 ? -1.421 3.967 -12.071 1.00 63.19 90 ILE A O 1
ATOM 743 N N . ILE A 1 91 ? -3.488 3.420 -12.762 1.00 68.44 91 ILE A N 1
ATOM 744 C CA . ILE A 1 91 ? -3.663 4.596 -13.624 1.00 68.44 91 ILE A CA 1
ATOM 745 C C . ILE A 1 91 ? -3.594 5.880 -12.786 1.00 68.44 91 ILE A C 1
ATOM 747 O O . ILE A 1 91 ? -2.920 6.824 -13.183 1.00 68.44 91 ILE A O 1
ATOM 751 N N . PHE A 1 92 ? -4.218 5.894 -11.604 1.00 66.12 92 PHE A N 1
ATOM 752 C CA . PHE A 1 92 ? -4.165 7.027 -10.680 1.00 66.12 92 PHE A CA 1
ATOM 753 C C . PHE A 1 92 ? -2.750 7.277 -10.133 1.00 66.12 92 PHE A C 1
ATOM 755 O O . PHE A 1 92 ? -2.308 8.421 -10.101 1.00 66.12 92 PHE A O 1
ATOM 762 N N . SER A 1 93 ? -2.003 6.229 -9.766 1.00 64.94 93 SER A N 1
ATOM 763 C CA . SER A 1 93 ? -0.606 6.369 -9.330 1.00 64.94 93 SER A CA 1
ATOM 764 C C . SER A 1 93 ? 0.316 6.870 -10.443 1.00 64.94 93 SER A C 1
ATOM 766 O O . SER A 1 93 ? 1.181 7.697 -10.172 1.00 64.94 93 SER A O 1
ATOM 768 N N . ILE A 1 94 ? 0.118 6.431 -11.691 1.00 73.88 94 ILE A N 1
ATOM 769 C CA . ILE A 1 94 ? 0.890 6.921 -12.844 1.00 73.88 94 ILE A CA 1
ATOM 770 C C . ILE A 1 94 ? 0.548 8.389 -13.145 1.00 73.88 94 ILE A C 1
ATOM 772 O O . ILE A 1 94 ? 1.455 9.189 -13.361 1.00 73.88 94 ILE A O 1
ATOM 776 N N . LEU A 1 95 ? -0.735 8.775 -13.096 1.00 74.38 95 LEU A N 1
ATOM 777 C CA . LEU A 1 95 ? -1.152 10.174 -13.262 1.00 74.38 95 LEU A CA 1
ATOM 778 C C . LEU A 1 95 ? -0.606 11.078 -12.151 1.00 74.38 95 LEU A C 1
ATOM 780 O O . LEU A 1 95 ? -0.152 12.182 -12.431 1.00 74.38 95 LEU A O 1
ATOM 784 N N . SER A 1 96 ? -0.616 10.606 -10.904 1.00 66.94 96 SER A N 1
ATOM 785 C CA . SER A 1 96 ? -0.061 11.343 -9.765 1.00 66.94 96 SER A CA 1
ATOM 786 C C . SER A 1 96 ? 1.449 11.547 -9.888 1.00 66.94 96 SER A C 1
ATOM 788 O O . SER A 1 96 ? 1.944 12.594 -9.487 1.00 66.94 96 SER A O 1
ATOM 790 N N . LEU A 1 97 ? 2.179 10.564 -10.424 1.00 65.69 97 LEU A N 1
ATOM 791 C CA . LEU A 1 97 ? 3.618 10.675 -10.677 1.00 65.69 97 LEU A CA 1
ATOM 792 C C . LEU A 1 97 ? 3.921 11.676 -11.794 1.00 65.69 97 LEU A C 1
ATOM 794 O O . LEU A 1 97 ? 4.842 12.473 -11.653 1.00 65.69 97 LEU A O 1
ATOM 798 N N . LEU A 1 98 ? 3.121 11.679 -12.863 1.00 69.81 98 LEU A N 1
ATOM 799 C CA . LEU A 1 98 ? 3.248 12.658 -13.946 1.00 69.81 98 LEU A CA 1
ATOM 800 C C . LEU A 1 98 ? 2.949 14.087 -13.478 1.00 69.81 98 LEU A C 1
ATOM 802 O O . LEU A 1 98 ? 3.651 15.002 -13.885 1.00 69.81 98 LEU A O 1
ATOM 806 N N . PHE A 1 99 ? 1.959 14.276 -12.600 1.00 67.00 99 PHE A N 1
ATOM 807 C CA . PHE A 1 99 ? 1.601 15.596 -12.064 1.00 67.00 99 PHE A CA 1
ATOM 808 C C . PHE A 1 99 ? 2.593 16.123 -11.017 1.00 67.00 99 PHE A C 1
ATOM 810 O O . PHE A 1 99 ? 2.623 17.312 -10.746 1.00 67.00 99 PHE A O 1
ATOM 817 N N . TYR A 1 100 ? 3.380 15.247 -10.389 1.00 68.69 100 TYR A N 1
ATOM 818 C CA . TYR A 1 100 ? 4.419 15.658 -9.440 1.00 68.69 100 TYR A CA 1
ATOM 819 C C . TYR A 1 100 ? 5.721 16.075 -10.141 1.00 68.69 100 TYR A C 1
ATOM 821 O O . TYR A 1 100 ? 6.513 16.828 -9.582 1.00 68.69 100 TYR A O 1
ATOM 829 N N . TYR A 1 101 ? 5.957 15.562 -11.349 1.00 60.78 101 TYR A N 1
ATOM 830 C CA . TYR A 1 101 ? 7.165 15.828 -12.134 1.00 60.78 101 TYR A CA 1
ATOM 831 C C . TYR A 1 101 ? 7.026 17.005 -13.115 1.00 60.78 101 TYR A C 1
ATOM 833 O O . TYR A 1 101 ? 7.992 17.318 -13.811 1.00 60.78 101 TYR A O 1
ATOM 841 N N . TYR A 1 102 ? 5.843 17.621 -13.184 1.00 54.31 102 TYR A N 1
ATOM 842 C CA . TYR A 1 102 ? 5.501 18.760 -14.040 1.00 54.31 102 TYR A CA 1
ATOM 843 C C . TYR A 1 102 ? 5.049 19.935 -13.174 1.00 54.31 102 TYR A C 1
ATOM 845 O O . TYR A 1 102 ? 5.412 21.082 -13.508 1.00 54.31 102 TYR A O 1
#

Sequence (102 aa):
YNLRFATRLSRKHPNIWSFIQLIQSEHVRFEHILIQLDAGASAPKPSTKTKAFQLRLDTLYNRCHEKEINAKELLSGLSLLIGKKKKHFIIFSILSLLFYYY

Secondary structure (DSSP, 8-state):
-HHHHHHHHHHH--SHHHHHHHHHHHHHHHHHHHHHHHHHHT--S--HHHHHHHHHHHHHHHHHHTTSS-HHHHHHHHHHHT-GGGHHHHHHHHHHHHHH--

Organism: NCBI:txid392030

pLDDT: mean 71.34, std 11.63, range [47.91, 92.94]

Radius of gyration: 24.01 Å; chains: 1; bounding box: 40×47×54 Å